Protein AF-A0A7Y3HAF6-F1 (afdb_monomer_lite)

Foldseek 3Di:
DADDLVNCPVVLVVQLVVVLVVVCCVCPPVVVCPVVDDDDDVNVVVVVVCVVVVDDAAKDWPPDDPDPVCCPPPVNVVRVVVDDTDIDGHDDDDDDPVVVVSVVSSVVSSVVSSVVVVVRD

Radius of gyration: 22.57 Å; chains: 1; bounding box: 56×29×60 Å

pLDDT: mean 94.57, std 4.09, range [62.22, 98.56]

Secondary structure (DSSP, 8-state):
-PPPGGGGHHHHHHHHHHHHHHHHIIIIII-TTGGG--PPTTHHHHHHHHHHTTPPSEEEEES--S-GGGGGSHHHHHHHHHS--EEEEE--SSS--HHHHHHHHHHHHHHHHHHHHHTT-

Structure (mmCIF, N/CA/C/O backbone):
data_AF-A0A7Y3HAF6-F1
#
_entry.id   AF-A0A7Y3HAF6-F1
#
loop_
_atom_site.group_PDB
_atom_site.id
_atom_site.type_symbol
_atom_site.label_atom_id
_atom_site.label_alt_id
_atom_site.label_comp_id
_atom_site.label_asym_id
_atom_site.label_entity_id
_atom_site.label_seq_id
_atom_site.pdbx_PDB_ins_code
_atom_site.Cartn_x
_atom_site.Cartn_y
_atom_site.Cartn_z
_atom_site.occupancy
_atom_site.B_iso_or_equiv
_atom_site.auth_seq_id
_atom_site.auth_comp_id
_atom_site.auth_asym_id
_atom_site.auth_atom_id
_atom_site.pdbx_PDB_model_num
ATOM 1 N N . MET A 1 1 ? 29.827 10.374 -22.519 1.00 62.22 1 MET A N 1
ATOM 2 C CA . MET A 1 1 ? 28.637 10.185 -23.368 1.00 62.22 1 MET A CA 1
ATOM 3 C C . MET A 1 1 ? 27.479 10.077 -22.406 1.00 62.22 1 MET A C 1
ATOM 5 O O . MET A 1 1 ? 27.388 9.062 -21.734 1.00 62.22 1 MET A O 1
ATOM 9 N N . GLU A 1 2 ? 26.727 11.160 -22.237 1.00 80.25 2 GLU A N 1
ATOM 10 C CA . GLU A 1 2 ? 25.524 11.160 -21.397 1.00 80.25 2 GLU A CA 1
ATOM 11 C C . GLU A 1 2 ? 24.413 10.439 -22.162 1.00 80.25 2 GLU A C 1
ATOM 13 O O . GLU A 1 2 ? 24.247 10.656 -23.369 1.00 80.25 2 GLU A O 1
ATOM 18 N N . LEU A 1 3 ? 23.717 9.524 -21.494 1.00 87.75 3 LEU A N 1
ATOM 19 C CA . LEU A 1 3 ? 22.565 8.841 -22.069 1.00 87.75 3 LEU A CA 1
ATOM 20 C C . LEU A 1 3 ? 21.351 9.734 -21.841 1.00 87.75 3 LEU A C 1
ATOM 22 O O . LEU A 1 3 ? 21.108 10.184 -20.736 1.00 87.75 3 LEU A O 1
ATOM 26 N N . SER A 1 4 ? 20.553 9.993 -22.867 1.00 92.88 4 SER A N 1
ATOM 27 C CA . SER A 1 4 ? 19.260 10.652 -22.666 1.00 92.88 4 SER A CA 1
ATOM 28 C C . SER A 1 4 ? 18.201 9.633 -22.243 1.00 92.88 4 SER A C 1
ATOM 30 O O . SER A 1 4 ? 18.241 8.471 -22.653 1.00 92.88 4 SER A O 1
ATOM 32 N N . ILE A 1 5 ? 17.175 10.083 -21.513 1.00 92.12 5 ILE A N 1
ATOM 33 C CA . ILE A 1 5 ? 16.005 9.248 -21.179 1.00 92.12 5 ILE A CA 1
ATOM 34 C C . ILE A 1 5 ? 15.390 8.640 -22.447 1.00 92.12 5 ILE A C 1
ATOM 36 O O . ILE A 1 5 ? 14.979 7.482 -22.450 1.00 92.12 5 ILE A O 1
ATOM 40 N N . LEU A 1 6 ? 15.373 9.396 -23.550 1.00 94.44 6 LEU A N 1
ATOM 41 C CA . LEU A 1 6 ? 14.835 8.912 -24.815 1.00 94.44 6 LEU A CA 1
ATOM 42 C C . LEU A 1 6 ? 15.652 7.749 -25.384 1.00 94.44 6 LEU A C 1
ATOM 44 O O . LEU A 1 6 ? 15.065 6.876 -26.002 1.00 94.44 6 LEU A O 1
ATOM 48 N N . GLN A 1 7 ? 16.965 7.673 -25.151 1.00 96.25 7 GLN A N 1
ATOM 49 C CA . GLN A 1 7 ? 17.774 6.510 -25.547 1.00 96.25 7 GLN A CA 1
ATOM 50 C C . GLN A 1 7 ? 17.494 5.276 -24.675 1.00 96.25 7 GLN A C 1
ATOM 52 O O . GLN A 1 7 ? 17.720 4.150 -25.115 1.00 96.25 7 GLN A O 1
ATOM 57 N N . LEU A 1 8 ? 16.947 5.475 -23.473 1.00 96.19 8 LEU A N 1
ATOM 58 C CA . LEU A 1 8 ? 1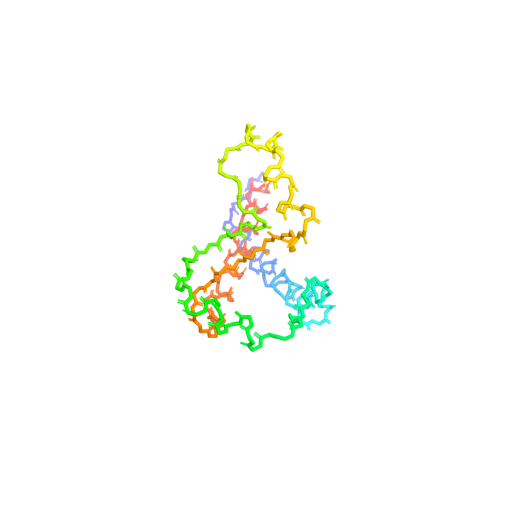6.569 4.424 -22.527 1.00 96.19 8 LEU A CA 1
ATOM 59 C C . LEU A 1 8 ? 15.087 4.015 -22.633 1.00 96.19 8 LEU A C 1
ATOM 61 O O . LEU A 1 8 ? 14.593 3.270 -21.787 1.00 96.19 8 LEU A O 1
ATOM 65 N N . TRP A 1 9 ? 14.362 4.438 -23.675 1.00 97.00 9 TRP A N 1
ATOM 66 C CA . TRP A 1 9 ? 12.933 4.128 -23.826 1.00 97.00 9 TRP A CA 1
ATOM 67 C C . TRP A 1 9 ? 12.644 2.617 -23.807 1.00 97.00 9 TRP A C 1
ATOM 69 O O . TRP A 1 9 ? 11.701 2.173 -23.154 1.00 97.00 9 TRP A O 1
ATOM 79 N N . LEU A 1 10 ? 13.475 1.818 -24.486 1.00 97.44 10 LEU A N 1
ATOM 80 C CA . LEU A 1 10 ? 13.300 0.370 -24.569 1.00 97.44 10 LEU A CA 1
ATOM 81 C C . LEU A 1 10 ? 13.478 -0.305 -23.199 1.00 97.44 10 LEU A C 1
ATOM 83 O O . LEU A 1 10 ? 12.552 -1.003 -22.782 1.00 97.44 10 LEU A O 1
ATOM 87 N N . PRO A 1 11 ? 14.595 -0.106 -22.464 1.00 96.69 11 PRO A N 1
ATOM 88 C CA . PRO A 1 11 ? 14.728 -0.684 -21.130 1.00 96.69 11 PRO A CA 1
ATOM 89 C C . PRO A 1 11 ? 13.656 -0.181 -20.152 1.00 96.69 11 PRO A C 1
ATOM 91 O O . PRO A 1 11 ? 13.198 -0.972 -19.331 1.00 96.69 11 PRO A O 1
ATOM 94 N N . VAL A 1 12 ? 13.181 1.067 -20.272 1.00 98.19 12 VAL A N 1
ATOM 95 C CA . VAL A 1 12 ? 12.053 1.575 -19.464 1.00 98.19 12 VAL A CA 1
ATOM 96 C C . VAL A 1 12 ? 10.772 0.783 -19.734 1.00 98.19 12 VAL A C 1
ATOM 98 O O . VAL A 1 12 ? 10.134 0.307 -18.792 1.00 98.19 12 VAL A O 1
ATOM 101 N N . VAL A 1 13 ? 10.395 0.605 -21.004 1.00 98.31 13 VAL A N 1
ATOM 102 C CA . VAL A 1 13 ? 9.177 -0.133 -21.377 1.00 98.31 13 VAL A CA 1
ATOM 103 C C . VAL A 1 13 ? 9.284 -1.599 -20.962 1.00 98.31 13 VAL A C 1
ATOM 105 O O . VAL A 1 13 ? 8.370 -2.129 -20.330 1.00 98.31 13 VAL A O 1
ATOM 108 N N . VAL A 1 14 ? 10.410 -2.251 -21.261 1.00 98.44 14 VAL A N 1
ATOM 109 C CA . VAL A 1 14 ? 10.631 -3.662 -20.911 1.00 98.44 14 VAL A CA 1
ATOM 110 C C . VAL A 1 14 ? 10.615 -3.855 -19.394 1.00 98.44 14 VAL A C 1
ATOM 112 O O . VAL A 1 14 ? 9.908 -4.736 -18.906 1.00 98.44 14 VAL A O 1
ATOM 115 N N . GLY A 1 15 ? 11.323 -3.009 -18.641 1.00 98.12 15 GLY A N 1
ATOM 116 C CA . GLY A 1 15 ? 11.343 -3.054 -17.178 1.00 98.12 15 GLY A CA 1
ATOM 117 C C . GLY A 1 15 ? 9.952 -2.874 -16.571 1.00 98.12 15 GLY A C 1
ATOM 118 O O . GLY A 1 15 ? 9.558 -3.648 -15.700 1.00 98.12 15 GLY A O 1
ATOM 119 N N . THR A 1 16 ? 9.170 -1.932 -17.105 1.00 98.56 16 THR A N 1
ATOM 120 C CA . THR A 1 16 ? 7.781 -1.694 -16.685 1.00 98.56 16 THR A CA 1
ATOM 121 C C . THR A 1 16 ? 6.923 -2.947 -16.842 1.00 98.56 16 THR A C 1
ATOM 123 O O . THR A 1 16 ? 6.249 -3.356 -15.897 1.00 98.56 16 THR A O 1
ATOM 126 N N . ILE A 1 17 ? 6.950 -3.576 -18.023 1.00 98.31 17 ILE A N 1
ATOM 127 C CA . ILE A 1 17 ? 6.129 -4.760 -18.311 1.00 98.31 17 ILE A CA 1
ATOM 128 C C . ILE A 1 17 ? 6.567 -5.952 -17.458 1.00 98.31 17 ILE A C 1
ATOM 130 O O . ILE A 1 17 ? 5.717 -6.629 -16.879 1.0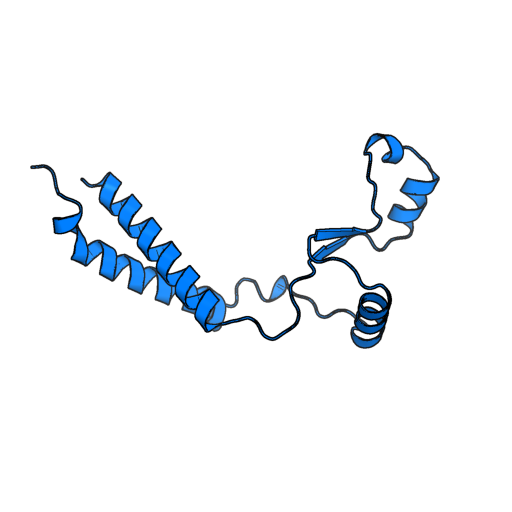0 98.31 17 ILE A O 1
ATOM 134 N N . LEU A 1 18 ? 7.875 -6.192 -17.330 1.00 98.31 18 LEU A N 1
ATOM 135 C CA . LEU A 1 18 ? 8.392 -7.290 -16.511 1.00 98.31 18 LEU A CA 1
ATOM 136 C C . LEU A 1 18 ? 8.032 -7.115 -15.031 1.00 98.31 18 LEU A C 1
ATOM 138 O O . LEU A 1 18 ? 7.568 -8.068 -14.405 1.00 98.31 18 LEU A O 1
ATOM 142 N N . ALA A 1 19 ? 8.180 -5.907 -14.482 1.00 98.06 19 ALA A N 1
ATOM 143 C CA . ALA A 1 19 ? 7.812 -5.614 -13.099 1.00 98.06 19 ALA A CA 1
ATOM 144 C C . ALA A 1 19 ? 6.299 -5.754 -12.868 1.00 98.06 19 ALA A C 1
ATOM 146 O O . ALA A 1 19 ? 5.873 -6.319 -11.858 1.00 98.06 19 ALA A O 1
ATOM 147 N N . TRP A 1 20 ? 5.482 -5.311 -13.826 1.00 97.69 20 TRP A N 1
ATOM 148 C CA . TRP A 1 20 ? 4.031 -5.457 -13.762 1.00 97.69 20 TRP A CA 1
ATOM 149 C C . TRP A 1 20 ? 3.588 -6.929 -13.797 1.00 97.69 20 TRP A C 1
ATOM 151 O O . TRP A 1 20 ? 2.766 -7.337 -12.975 1.00 97.69 20 TRP A O 1
ATOM 161 N N . ILE A 1 21 ? 4.186 -7.757 -14.664 1.00 97.25 21 ILE A N 1
ATOM 162 C CA . ILE A 1 21 ? 3.940 -9.210 -14.695 1.00 97.25 21 ILE A CA 1
ATOM 163 C C . ILE A 1 21 ? 4.381 -9.861 -13.380 1.00 97.25 21 ILE A C 1
ATOM 165 O O . ILE A 1 21 ? 3.609 -10.612 -12.782 1.00 97.25 21 ILE A O 1
ATOM 169 N N . ALA A 1 22 ? 5.591 -9.558 -12.899 1.00 97.06 22 ALA A N 1
ATOM 170 C CA . ALA A 1 22 ? 6.099 -10.090 -11.636 1.00 97.06 22 ALA A CA 1
ATOM 171 C C . ALA A 1 22 ? 5.172 -9.730 -10.463 1.00 97.06 22 ALA A C 1
ATOM 173 O O . ALA A 1 22 ? 4.829 -10.588 -9.650 1.00 97.06 22 ALA A O 1
ATOM 174 N N . SER A 1 23 ? 4.689 -8.487 -10.420 1.00 95.50 23 SER A N 1
ATOM 175 C CA . SER A 1 23 ? 3.701 -8.029 -9.441 1.00 95.50 23 SER A CA 1
ATOM 176 C C . SER A 1 23 ? 2.405 -8.837 -9.505 1.00 95.50 23 SER A C 1
ATOM 178 O O . SER A 1 23 ? 1.906 -9.270 -8.463 1.00 95.50 23 SER A O 1
ATOM 180 N N . GLY A 1 24 ? 1.894 -9.100 -10.712 1.00 93.88 24 GLY A N 1
ATOM 181 C CA . GLY A 1 24 ? 0.721 -9.946 -10.925 1.00 93.88 24 GLY A CA 1
ATOM 182 C C . GLY A 1 24 ? 0.922 -11.372 -10.411 1.00 93.88 24 GLY A C 1
ATOM 183 O O . GLY A 1 24 ? 0.059 -11.893 -9.708 1.00 93.88 24 GLY A O 1
ATOM 184 N N . LEU A 1 25 ? 2.078 -11.986 -10.681 1.00 96.12 25 LEU A N 1
ATOM 185 C CA . LEU A 1 25 ? 2.409 -13.319 -10.165 1.00 96.12 25 LEU A CA 1
ATOM 186 C C . LEU A 1 25 ? 2.449 -13.340 -8.630 1.00 96.12 25 LEU A C 1
ATOM 188 O O . LEU A 1 25 ? 1.894 -14.250 -8.013 1.00 96.12 25 LEU A O 1
ATOM 192 N N . ILE A 1 26 ? 3.035 -12.318 -8.005 1.00 95.12 26 ILE A N 1
ATOM 193 C CA . ILE A 1 26 ? 3.110 -12.217 -6.541 1.00 95.12 26 ILE A CA 1
ATOM 194 C C . ILE A 1 26 ? 1.712 -12.128 -5.912 1.00 95.12 26 ILE A C 1
ATOM 196 O O . ILE A 1 26 ? 1.424 -12.838 -4.948 1.00 95.12 26 ILE A O 1
ATOM 200 N N . HIS A 1 27 ? 0.822 -11.307 -6.467 1.00 90.38 27 HIS A N 1
ATOM 201 C CA . HIS A 1 27 ? -0.501 -11.083 -5.873 1.00 90.38 27 HIS A CA 1
ATOM 202 C C . HIS A 1 27 ? -1.515 -12.176 -6.234 1.00 90.38 27 HIS A C 1
ATOM 204 O O . HIS A 1 27 ? -2.325 -12.556 -5.392 1.00 90.38 27 HIS A O 1
ATOM 210 N N . MET A 1 28 ? -1.469 -12.710 -7.457 1.00 92.00 28 MET A N 1
ATOM 211 C CA . MET A 1 28 ? -2.487 -13.645 -7.955 1.00 92.00 28 MET A CA 1
ATOM 212 C C . MET A 1 28 ? -2.097 -15.115 -7.786 1.00 92.00 28 MET A C 1
ATOM 214 O O . MET A 1 28 ? -2.973 -15.952 -7.552 1.00 92.00 28 MET A O 1
ATOM 218 N N . VAL A 1 29 ? -0.806 -15.442 -7.912 1.00 94.81 29 VAL A N 1
ATOM 219 C CA . VAL A 1 29 ? -0.309 -16.828 -7.854 1.00 94.81 29 VAL A CA 1
ATOM 220 C C . VAL A 1 29 ? 0.262 -17.133 -6.477 1.00 94.81 29 VAL A C 1
ATOM 222 O O . VAL A 1 29 ? -0.217 -18.050 -5.816 1.00 94.81 29 VAL A O 1
ATOM 225 N N . ILE A 1 30 ? 1.243 -16.346 -6.029 1.00 94.94 30 ILE A N 1
ATOM 226 C CA . ILE A 1 30 ? 1.899 -16.549 -4.727 1.00 94.94 30 ILE A CA 1
ATOM 227 C C . ILE A 1 30 ? 0.957 -16.166 -3.583 1.00 94.94 30 ILE A C 1
ATOM 229 O O . ILE A 1 30 ? 0.982 -16.810 -2.539 1.00 94.94 30 ILE A O 1
ATOM 233 N N . LYS A 1 31 ? 0.098 -15.157 -3.793 1.00 92.56 31 LYS A N 1
ATOM 234 C CA . LYS A 1 31 ? -0.920 -14.718 -2.828 1.00 92.56 31 LYS A CA 1
ATOM 235 C C . LYS A 1 31 ? -0.311 -14.360 -1.468 1.00 92.56 31 LYS A C 1
ATOM 237 O O . LYS A 1 31 ? -0.860 -14.706 -0.427 1.00 92.56 31 LYS A O 1
ATOM 242 N N . TYR A 1 32 ? 0.824 -13.660 -1.490 1.00 87.94 32 TYR A N 1
ATOM 243 C CA . TYR A 1 32 ? 1.643 -13.380 -0.303 1.00 87.94 32 TYR A CA 1
ATOM 244 C C . TYR A 1 32 ? 0.866 -12.732 0.864 1.00 87.94 32 TYR A C 1
ATOM 246 O O . TYR A 1 32 ? 1.184 -12.998 2.013 1.00 87.94 32 TYR A O 1
ATOM 254 N N . HIS A 1 33 ? -0.188 -11.958 0.576 1.00 89.94 33 HIS A N 1
ATOM 255 C CA . HIS A 1 33 ? -1.025 -11.288 1.581 1.00 89.94 33 HIS A CA 1
ATOM 256 C C . HIS A 1 33 ? -2.318 -12.031 1.947 1.00 89.94 33 HIS A C 1
ATOM 258 O O . HIS A 1 33 ? -3.098 -11.534 2.751 1.00 89.94 33 HIS A O 1
ATOM 264 N N . ASN A 1 34 ? -2.600 -13.208 1.380 1.00 91.00 34 ASN A N 1
ATOM 265 C CA . ASN A 1 34 ? -3.880 -13.874 1.643 1.00 91.00 34 ASN A CA 1
ATOM 266 C C . ASN A 1 34 ? -4.075 -14.245 3.119 1.00 91.00 34 ASN A C 1
ATOM 268 O O . ASN A 1 34 ? -5.212 -14.265 3.577 1.00 91.00 34 ASN A O 1
ATOM 272 N N . SER A 1 35 ? -2.994 -14.523 3.852 1.00 90.25 35 SER A N 1
ATOM 273 C CA . SER A 1 35 ? -3.035 -14.792 5.295 1.00 90.25 35 SER A CA 1
ATOM 274 C C . SER A 1 35 ? -3.396 -13.571 6.138 1.00 90.25 35 SER A C 1
ATOM 276 O O . SER A 1 35 ? -3.815 -13.730 7.282 1.00 90.25 35 SER A O 1
ATOM 278 N N . ASP A 1 36 ? -3.232 -12.369 5.588 1.00 91.69 36 ASP A N 1
ATOM 279 C CA . ASP A 1 36 ? -3.447 -11.111 6.305 1.00 91.69 36 ASP A CA 1
ATOM 280 C C . ASP A 1 36 ? -4.938 -10.751 6.356 1.00 91.69 36 ASP A C 1
ATOM 282 O O . ASP A 1 36 ? -5.362 -9.922 7.162 1.00 91.69 36 ASP A O 1
ATOM 286 N N . TYR A 1 37 ? -5.748 -11.393 5.508 1.00 90.94 37 TYR A N 1
ATOM 287 C CA . TYR A 1 37 ? -7.190 -11.215 5.456 1.00 90.94 37 TYR A CA 1
ATOM 288 C C . TYR A 1 37 ? -7.886 -12.370 6.166 1.00 90.94 37 TYR A C 1
ATOM 290 O O . TYR A 1 37 ? -7.738 -13.535 5.799 1.00 90.94 37 TYR A O 1
ATOM 298 N N . GLN A 1 38 ? -8.703 -12.035 7.157 1.00 92.56 38 GLN A N 1
ATOM 299 C CA . GLN A 1 38 ? -9.564 -12.991 7.840 1.00 92.56 38 GLN A CA 1
ATOM 300 C C . GLN A 1 38 ? -11.019 -12.599 7.628 1.00 92.56 38 GLN A C 1
ATOM 302 O O . GLN A 1 38 ? -11.370 -11.418 7.682 1.00 92.56 38 GLN A O 1
ATOM 307 N N . GLN A 1 39 ? -11.865 -13.597 7.379 1.00 93.62 39 GLN A N 1
ATOM 308 C CA . GLN A 1 39 ? -13.303 -13.379 7.383 1.00 93.62 39 GLN A CA 1
ATOM 309 C C . GLN A 1 39 ? -13.746 -13.040 8.808 1.00 93.62 39 GLN A C 1
ATOM 311 O O . GLN A 1 39 ? -13.304 -13.669 9.769 1.00 93.62 39 GLN A O 1
ATOM 316 N N . LEU A 1 40 ? -14.634 -12.058 8.937 1.00 93.50 40 LEU A N 1
ATOM 317 C CA . LEU A 1 40 ? -15.239 -11.740 10.222 1.00 93.50 40 LEU A CA 1
ATOM 318 C C . LEU A 1 40 ? -16.172 -12.874 10.661 1.00 93.50 40 LEU A C 1
ATOM 320 O O . LEU A 1 40 ? -17.070 -13.281 9.920 1.00 93.50 40 LEU A O 1
ATOM 324 N N . GLU A 1 41 ? -16.007 -13.346 11.895 1.00 94.94 41 GLU A N 1
ATOM 325 C CA . GLU A 1 41 ? -17.001 -14.217 12.517 1.00 94.94 41 GLU A CA 1
ATOM 326 C C . GLU A 1 41 ? -18.338 -13.470 12.614 1.00 94.94 41 GLU A C 1
ATOM 328 O O . GLU A 1 41 ? -18.386 -12.321 13.049 1.00 94.94 41 GLU A O 1
ATOM 333 N N . ASN A 1 42 ? -19.436 -14.110 12.197 1.00 96.12 42 ASN A N 1
ATOM 334 C CA . ASN A 1 42 ? -20.763 -13.483 12.137 1.00 96.12 42 ASN A CA 1
ATOM 335 C C . ASN A 1 42 ? -20.813 -12.201 11.266 1.00 96.12 42 ASN A C 1
ATOM 337 O O . ASN A 1 42 ? -21.480 -11.219 11.604 1.00 96.12 42 ASN A O 1
ATOM 341 N N . GLU A 1 43 ? -20.116 -12.226 10.123 1.00 96.56 43 GLU A N 1
ATOM 342 C CA . GLU A 1 43 ? -20.002 -11.129 9.151 1.00 96.56 43 GLU A CA 1
ATOM 343 C C . GLU A 1 43 ? -21.331 -10.414 8.859 1.00 96.56 43 GLU A C 1
ATOM 345 O O . GLU A 1 43 ? -21.382 -9.187 8.887 1.00 96.56 43 GLU A O 1
ATOM 350 N N . GLY A 1 44 ? -22.424 -11.157 8.651 1.00 97.94 44 GLY A N 1
ATOM 351 C CA . GLY A 1 44 ? -23.736 -10.577 8.343 1.00 97.94 44 GLY A CA 1
ATOM 352 C C . GLY A 1 44 ? -24.221 -9.579 9.400 1.00 97.94 44 GLY A C 1
ATOM 353 O O . GLY A 1 44 ? -24.546 -8.439 9.068 1.00 97.94 44 GLY A O 1
ATOM 354 N N . ALA A 1 45 ? -24.191 -9.965 10.679 1.00 97.56 45 ALA A N 1
ATOM 355 C CA . ALA A 1 45 ? -24.635 -9.099 11.770 1.00 97.56 45 ALA A CA 1
ATOM 356 C C . ALA A 1 45 ? -23.723 -7.873 11.948 1.00 97.56 45 ALA A C 1
ATOM 358 O O . ALA A 1 45 ? -24.200 -6.777 12.252 1.00 97.56 45 ALA A O 1
ATOM 359 N N . ILE A 1 46 ? -22.413 -8.039 11.732 1.00 95.62 46 ILE A N 1
ATOM 360 C CA . ILE A 1 46 ? -21.454 -6.930 11.807 1.00 95.62 46 ILE A CA 1
ATOM 361 C C . ILE A 1 46 ? -21.715 -5.929 10.676 1.00 95.62 46 ILE A C 1
ATOM 363 O O . ILE A 1 46 ? -21.809 -4.726 10.928 1.00 95.62 46 ILE A O 1
ATOM 367 N N . LEU A 1 47 ? -21.888 -6.407 9.441 1.00 95.94 47 LEU A N 1
ATOM 368 C CA . LEU A 1 47 ? -22.183 -5.548 8.293 1.00 95.94 47 LEU A CA 1
ATOM 369 C C . LEU A 1 47 ? -23.532 -4.826 8.444 1.00 95.94 47 LEU A C 1
ATOM 371 O O . LEU A 1 47 ? -23.641 -3.660 8.061 1.00 95.94 47 LEU A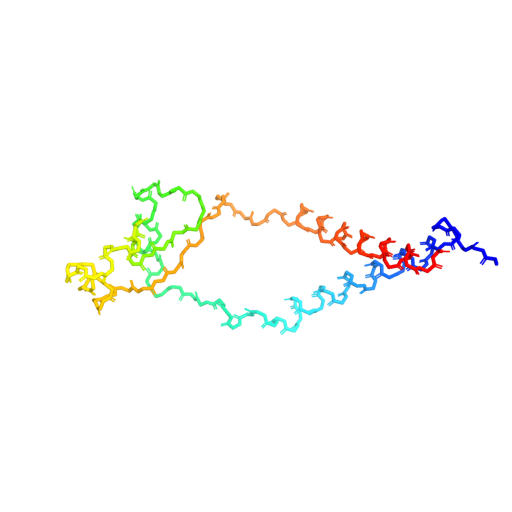 O 1
ATOM 375 N N . ASP A 1 48 ? -24.546 -5.464 9.031 1.00 97.38 48 ASP A N 1
ATOM 376 C CA . ASP A 1 48 ? -25.829 -4.820 9.349 1.00 97.38 48 ASP A CA 1
ATOM 377 C C . ASP A 1 48 ? -25.664 -3.662 10.338 1.00 97.38 48 ASP A C 1
ATOM 379 O O . ASP A 1 48 ? -26.151 -2.556 10.084 1.00 97.38 48 ASP A O 1
ATOM 383 N N . ALA A 1 49 ? -24.920 -3.878 11.426 1.00 95.62 49 ALA A N 1
ATOM 384 C CA . ALA A 1 49 ? -24.647 -2.842 12.418 1.00 95.62 49 ALA A CA 1
ATOM 385 C C . ALA A 1 49 ? -23.854 -1.663 11.826 1.00 95.62 49 ALA A C 1
ATOM 387 O O . ALA A 1 49 ? -24.175 -0.501 12.088 1.00 95.62 49 ALA A O 1
ATOM 388 N N . LEU A 1 50 ? -22.852 -1.944 10.984 1.00 94.81 50 LEU A N 1
ATOM 389 C CA . LEU A 1 50 ? -22.063 -0.911 10.306 1.00 94.81 50 LEU A CA 1
ATOM 390 C C . LEU A 1 50 ? -22.912 -0.076 9.340 1.00 94.81 50 LEU A C 1
ATOM 392 O O . LEU A 1 50 ? -22.788 1.152 9.320 1.00 94.81 50 LEU A O 1
ATOM 396 N N . ARG A 1 51 ? -23.805 -0.723 8.578 1.00 94.94 51 ARG A N 1
ATOM 397 C CA . ARG A 1 51 ? -24.750 -0.039 7.680 1.00 94.94 51 ARG A CA 1
ATOM 398 C C . ARG A 1 51 ? -25.733 0.834 8.453 1.00 94.94 51 ARG A C 1
ATOM 400 O O . ARG A 1 51 ? -25.932 1.989 8.079 1.00 94.94 51 ARG A O 1
ATOM 407 N N . ALA A 1 52 ? -26.301 0.314 9.541 1.00 96.88 52 ALA A N 1
ATOM 408 C CA . ALA A 1 52 ? -27.208 1.067 10.405 1.00 96.88 52 ALA A CA 1
ATOM 409 C C . ALA A 1 52 ? -26.520 2.286 11.044 1.00 96.88 52 ALA A C 1
ATOM 411 O O . ALA A 1 52 ? -27.127 3.347 11.164 1.00 96.88 52 ALA A O 1
ATOM 412 N N . GLY A 1 53 ? -25.240 2.151 11.403 1.00 94.00 53 GLY A N 1
ATOM 413 C CA . GLY A 1 53 ? -24.441 3.223 11.993 1.00 94.00 53 GLY A CA 1
ATOM 414 C C . GLY A 1 53 ? -23.963 4.304 11.017 1.00 94.00 53 GLY A C 1
ATOM 415 O O . GLY A 1 53 ? -23.384 5.282 11.481 1.00 94.00 53 GLY A O 1
ATOM 416 N N . GLN A 1 54 ? -24.165 4.137 9.701 1.00 92.06 54 GLN A N 1
ATOM 417 C CA . GLN A 1 54 ? -23.769 5.099 8.657 1.00 92.06 54 GLN A CA 1
ATOM 418 C C . GLN A 1 54 ? -22.333 5.634 8.831 1.00 92.06 54 GLN A C 1
ATOM 420 O O . GLN A 1 54 ? -22.071 6.836 8.728 1.00 92.06 54 GLN A O 1
ATOM 425 N N . GLN A 1 55 ? -21.394 4.731 9.129 1.00 92.06 55 GLN A N 1
ATOM 426 C CA . GLN A 1 55 ? -20.004 5.094 9.400 1.00 92.06 55 GLN A CA 1
ATOM 427 C C . GLN A 1 55 ? -19.358 5.781 8.189 1.00 92.06 55 GLN A C 1
ATOM 429 O O . GLN A 1 55 ? -19.587 5.412 7.036 1.00 92.06 55 GLN A O 1
ATOM 434 N N . LYS A 1 56 ? -18.525 6.794 8.451 1.00 93.62 56 LYS A N 1
ATOM 435 C CA . LYS A 1 56 ? -17.800 7.523 7.399 1.00 93.62 56 LYS A CA 1
ATOM 436 C C . LYS A 1 56 ? -16.732 6.637 6.755 1.00 93.62 56 LYS A C 1
ATOM 438 O O . LYS A 1 56 ? -16.197 5.744 7.399 1.00 93.62 56 LYS A O 1
ATOM 443 N N . LEU A 1 57 ? -16.360 6.922 5.510 1.00 95.81 57 LEU A N 1
ATOM 444 C CA . LEU A 1 57 ? -15.192 6.290 4.888 1.00 95.81 57 LEU A CA 1
ATOM 445 C C . LEU A 1 57 ? -13.902 6.678 5.629 1.00 95.81 57 LEU A C 1
ATOM 447 O O . LEU A 1 57 ? -13.799 7.797 6.136 1.00 95.81 57 LEU A O 1
ATOM 451 N N . GLY A 1 58 ? -12.920 5.774 5.660 1.00 96.00 58 GLY A N 1
ATOM 452 C CA . GLY A 1 58 ? -11.615 6.000 6.289 1.00 96.00 58 GLY A CA 1
ATOM 453 C C . GLY A 1 58 ? -11.221 4.946 7.324 1.00 96.00 58 GLY A C 1
ATOM 454 O O . GLY A 1 58 ? -11.817 3.872 7.398 1.00 96.00 58 GLY A O 1
ATOM 455 N N . LEU A 1 59 ? -10.179 5.263 8.098 1.00 96.81 59 LEU A N 1
ATOM 456 C CA . LEU A 1 59 ? -9.633 4.416 9.158 1.00 96.81 59 LEU A CA 1
ATOM 457 C C . LEU A 1 59 ? -10.338 4.710 10.487 1.00 96.81 59 LEU A C 1
ATOM 459 O O . LEU A 1 59 ? -10.230 5.811 11.025 1.00 96.81 59 LEU A O 1
ATOM 463 N N . HIS A 1 60 ? -11.012 3.703 11.029 1.00 95.25 60 HIS A N 1
ATOM 464 C CA . HIS A 1 60 ? -11.663 3.743 12.333 1.00 95.25 60 HIS A CA 1
ATOM 465 C C . HIS A 1 60 ? -10.897 2.875 13.314 1.00 95.25 60 HIS A C 1
ATOM 467 O O . HIS A 1 60 ? -10.765 1.671 13.108 1.00 95.25 60 HIS A O 1
ATOM 473 N N . GLN A 1 61 ? -10.423 3.479 14.396 1.00 94.88 61 GLN A N 1
ATOM 474 C CA . GLN A 1 61 ? -9.874 2.753 15.533 1.00 94.88 61 GLN A CA 1
ATOM 475 C C . GLN A 1 61 ? -10.966 2.531 16.572 1.00 94.88 61 GLN A C 1
ATOM 477 O O . GLN A 1 61 ? -11.714 3.458 16.889 1.00 94.88 61 GLN A O 1
ATOM 482 N N . PHE A 1 62 ? -11.037 1.327 17.131 1.00 94.50 62 PHE A N 1
ATOM 483 C CA . PHE A 1 62 ? -11.947 1.013 18.225 1.00 94.50 62 PHE A CA 1
ATOM 484 C C . PHE A 1 62 ? -11.226 0.226 19.336 1.00 94.50 62 PHE A C 1
ATOM 486 O O . PHE A 1 62 ? -10.429 -0.655 19.021 1.00 94.50 62 PHE A O 1
ATOM 493 N N . PRO A 1 63 ? -11.487 0.530 20.622 1.00 95.25 63 PRO A N 1
ATOM 494 C CA . PRO A 1 63 ? -12.167 1.736 21.095 1.00 95.25 63 PRO A CA 1
ATOM 495 C C . PRO A 1 63 ? -11.427 3.008 20.651 1.00 95.25 63 PRO A C 1
ATOM 497 O O . PRO A 1 63 ? -10.200 3.045 20.605 1.00 95.25 63 PRO A O 1
ATOM 500 N N . TYR A 1 64 ? -12.177 4.047 20.285 1.00 94.38 64 TYR A N 1
ATOM 501 C CA . TYR A 1 64 ? -11.586 5.309 19.844 1.00 94.38 64 TYR A CA 1
ATOM 502 C C . TYR A 1 64 ? -11.191 6.170 21.048 1.00 94.38 64 TYR A C 1
ATOM 504 O O . TYR A 1 64 ? -12.002 6.378 21.955 1.00 94.38 64 TYR A O 1
ATOM 512 N N . CYS A 1 65 ? -9.972 6.707 21.027 1.00 93.62 65 CYS A N 1
ATOM 513 C CA . CYS A 1 65 ? -9.485 7.682 21.999 1.00 93.62 65 CYS A CA 1
ATOM 514 C C . CYS A 1 65 ? -8.908 8.886 21.247 1.00 93.62 65 CYS A C 1
ATOM 516 O O . CYS A 1 65 ? -7.867 8.777 20.608 1.00 93.62 65 CYS A O 1
ATOM 518 N N . GLY A 1 66 ? -9.609 10.023 21.285 1.00 90.25 66 GLY A N 1
ATOM 519 C CA . GLY A 1 66 ? -9.229 11.217 20.518 1.00 90.25 66 GLY A CA 1
ATOM 520 C C . GLY A 1 66 ? -8.061 12.016 21.108 1.00 90.25 66 GLY A C 1
ATOM 521 O O . GLY A 1 66 ? -7.398 12.742 20.376 1.00 90.25 66 GLY A O 1
ATOM 522 N N . ASP A 1 67 ? -7.794 11.873 22.408 1.00 93.50 67 ASP A N 1
ATOM 523 C CA . ASP A 1 67 ? -6.641 12.471 23.087 1.00 93.50 67 ASP A CA 1
ATOM 524 C C . ASP A 1 67 ? -5.910 11.381 23.874 1.00 93.50 67 ASP A C 1
ATOM 526 O O . ASP A 1 67 ? -6.508 10.676 24.689 1.00 93.50 67 ASP A O 1
ATOM 530 N N . MET A 1 68 ? -4.608 11.250 23.639 1.00 90.25 68 MET A N 1
ATOM 531 C CA . MET A 1 68 ? -3.762 10.271 24.318 1.00 90.25 68 MET A CA 1
ATOM 532 C C . MET A 1 68 ? -3.661 10.514 25.826 1.00 90.25 68 MET A C 1
ATOM 534 O O . MET A 1 68 ? -3.390 9.570 26.567 1.00 90.25 68 MET A O 1
ATOM 538 N N . LYS A 1 69 ? -3.911 11.738 26.308 1.00 93.69 69 LYS A N 1
ATOM 539 C CA . LYS A 1 69 ? -3.934 12.041 27.750 1.00 93.69 69 LYS A CA 1
ATOM 540 C C . LYS A 1 69 ? -5.006 11.243 28.496 1.00 93.69 69 LYS A C 1
ATOM 542 O O . LYS A 1 69 ? -4.770 10.839 29.631 1.00 93.69 69 LYS A O 1
ATOM 547 N N . ASN A 1 70 ? -6.122 10.938 27.833 1.00 93.56 70 ASN A N 1
ATOM 548 C CA . ASN A 1 70 ? -7.253 10.217 28.427 1.00 93.56 70 ASN A CA 1
ATOM 549 C C . ASN A 1 70 ? -6.997 8.704 28.547 1.00 93.56 70 ASN A C 1
ATOM 551 O O . ASN A 1 70 ? -7.799 7.982 29.126 1.00 93.56 70 ASN A O 1
ATOM 555 N N . MET A 1 71 ? -5.874 8.191 28.031 1.00 91.94 71 MET A N 1
ATOM 556 C CA . MET A 1 71 ? -5.507 6.774 28.179 1.00 91.94 71 MET A CA 1
ATOM 557 C C . MET A 1 71 ? -5.232 6.376 29.637 1.00 91.94 71 MET A C 1
ATOM 559 O O . MET A 1 71 ? -5.259 5.190 29.963 1.00 91.94 71 MET A O 1
ATOM 563 N N . GLN A 1 72 ? -4.964 7.345 30.517 1.00 92.56 72 GLN A N 1
ATOM 564 C CA . GLN A 1 72 ? -4.812 7.104 31.955 1.00 92.56 72 GLN A CA 1
ATOM 565 C C . GLN A 1 72 ? -6.159 6.948 32.674 1.00 92.56 72 GLN A C 1
ATOM 567 O O . GLN A 1 72 ? -6.192 6.447 33.794 1.00 92.56 72 GLN A O 1
ATOM 572 N N . ASP A 1 73 ? -7.267 7.332 32.035 1.00 95.50 73 ASP A N 1
ATOM 573 C CA . ASP A 1 73 ? -8.587 7.230 32.642 1.00 95.50 73 ASP A CA 1
ATOM 574 C C . ASP A 1 73 ? -9.012 5.763 32.730 1.00 95.50 73 ASP A C 1
ATOM 576 O O . ASP A 1 73 ? -9.075 5.047 31.723 1.00 95.50 73 ASP A O 1
ATOM 580 N N . GLU A 1 74 ? -9.403 5.325 33.926 1.00 95.12 74 GLU A N 1
ATOM 581 C CA . GLU A 1 74 ? -9.856 3.950 34.173 1.00 95.12 74 GLU A CA 1
ATOM 582 C C . GLU A 1 74 ? -11.020 3.550 33.251 1.00 95.12 74 GLU A C 1
ATOM 584 O O . GLU A 1 74 ? -11.108 2.410 32.794 1.00 95.12 74 GLU A O 1
ATOM 589 N N . ALA A 1 75 ? -11.894 4.502 32.907 1.00 93.69 75 ALA A N 1
ATOM 590 C CA . ALA A 1 75 ? -13.008 4.279 31.989 1.00 93.69 75 ALA A CA 1
ATOM 591 C C . ALA A 1 75 ? -12.549 3.983 30.550 1.00 93.69 75 ALA A C 1
ATOM 593 O O . ALA A 1 75 ? -13.182 3.184 29.853 1.00 93.69 75 ALA A O 1
ATOM 594 N N . VAL A 1 76 ? -11.464 4.613 30.091 1.00 94.94 76 VAL A N 1
ATOM 595 C CA . VAL A 1 76 ? -10.878 4.345 28.771 1.00 94.94 76 VAL A CA 1
AT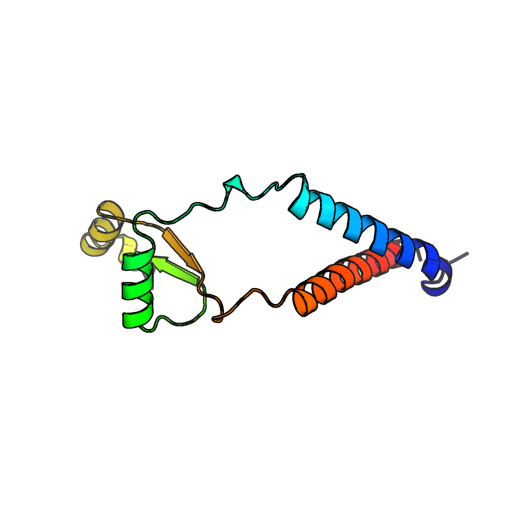OM 596 C C . VAL A 1 76 ? -10.168 2.997 28.807 1.00 94.94 76 VAL A C 1
ATOM 598 O O . VAL A 1 76 ? -10.477 2.138 27.981 1.00 94.94 76 VAL A O 1
ATOM 601 N N . GLN A 1 77 ? -9.319 2.756 29.809 1.00 95.88 77 GLN A N 1
ATOM 602 C CA . GLN A 1 77 ? -8.621 1.476 29.979 1.00 95.88 77 GLN A CA 1
ATOM 603 C C . GLN A 1 77 ? -9.592 0.295 30.065 1.00 95.88 77 GLN A C 1
ATOM 605 O O . GLN A 1 77 ? -9.373 -0.732 29.430 1.00 95.88 77 GLN A O 1
ATOM 610 N N . SER A 1 78 ? -10.715 0.458 30.768 1.00 96.25 78 SER A N 1
ATOM 611 C CA . SER A 1 78 ? -11.766 -0.560 30.862 1.00 96.25 78 SER A CA 1
ATOM 612 C C . SER A 1 78 ? -12.346 -0.938 29.493 1.00 96.25 78 SER A C 1
ATOM 614 O O . SER A 1 78 ? -12.532 -2.123 29.216 1.00 96.25 78 SER A O 1
ATOM 616 N N . LYS A 1 79 ? -12.557 0.028 28.584 1.00 96.00 79 LYS A N 1
ATOM 617 C CA . LYS A 1 79 ? -13.014 -0.262 27.209 1.00 96.00 79 LYS A CA 1
ATOM 618 C C . LYS A 1 79 ? -11.981 -1.066 26.425 1.00 96.00 79 LYS A C 1
ATOM 620 O O . LYS A 1 79 ? -12.354 -2.018 25.747 1.00 96.00 79 LYS A O 1
ATOM 625 N N . PHE A 1 80 ? -10.704 -0.697 26.521 1.00 96.19 80 PHE A N 1
ATOM 626 C CA . PHE A 1 80 ? -9.622 -1.423 25.851 1.00 96.19 80 PHE A CA 1
ATOM 627 C C . PHE A 1 80 ? -9.464 -2.842 26.408 1.00 96.19 80 PHE A C 1
ATOM 629 O O . PHE A 1 80 ? -9.395 -3.789 25.631 1.00 96.19 80 PHE A O 1
ATOM 636 N N . ASN A 1 81 ? -9.498 -3.002 27.732 1.00 96.19 81 ASN A N 1
ATOM 637 C CA . ASN A 1 81 ? -9.395 -4.303 28.396 1.00 96.19 81 ASN A CA 1
ATOM 638 C C . ASN A 1 81 ? -10.596 -5.211 28.097 1.00 96.19 81 ASN A C 1
ATOM 640 O O . ASN A 1 81 ? -10.436 -6.422 27.979 1.00 96.19 81 ASN A O 1
ATOM 644 N N . LYS A 1 82 ? -11.799 -4.638 27.960 1.00 97.06 82 LYS A N 1
ATOM 645 C CA . LYS A 1 82 ? -13.000 -5.381 27.557 1.00 97.06 82 LYS A CA 1
ATOM 646 C C . LYS A 1 82 ? -12.953 -5.802 26.084 1.00 97.06 82 LYS A C 1
ATOM 648 O O . LYS A 1 82 ? -13.505 -6.843 25.736 1.00 97.06 82 LYS A O 1
ATOM 653 N N . GLY A 1 83 ? -12.304 -4.998 25.242 1.00 94.38 83 GLY A N 1
ATOM 654 C CA . GLY A 1 83 ? -12.176 -5.230 23.810 1.00 94.38 83 GLY A CA 1
ATOM 655 C C . GLY A 1 83 ? -13.513 -5.193 23.048 1.00 94.38 83 GLY A C 1
ATOM 656 O O . GLY A 1 83 ? -14.553 -4.828 23.607 1.00 94.38 83 GLY A O 1
ATOM 657 N N . PRO A 1 84 ? -13.498 -5.570 21.756 1.00 95.00 84 PRO A N 1
ATOM 658 C CA . PRO A 1 84 ? -12.302 -5.822 20.945 1.00 95.00 84 PRO A CA 1
ATOM 659 C C . PRO A 1 84 ? -11.499 -4.535 20.686 1.00 95.00 84 PRO A C 1
ATOM 661 O O . PRO A 1 84 ? -12.062 -3.441 20.691 1.00 95.00 84 PRO A O 1
ATOM 664 N N . VAL A 1 85 ? -10.189 -4.674 20.451 1.00 96.50 85 VAL A N 1
ATOM 665 C CA . VAL A 1 85 ? -9.297 -3.572 20.053 1.00 96.50 85 VAL A CA 1
ATOM 666 C C . VAL A 1 85 ? -8.843 -3.802 18.620 1.00 96.50 85 VAL A C 1
ATOM 668 O O . VAL A 1 85 ? -8.309 -4.866 18.311 1.00 96.50 85 VAL A O 1
ATOM 671 N N . GLY A 1 86 ? -9.045 -2.824 17.744 1.00 95.50 86 GLY A N 1
ATOM 672 C CA . GLY A 1 86 ? -8.710 -2.995 16.342 1.00 95.50 86 GLY A CA 1
ATOM 673 C C . GLY A 1 86 ? -8.826 -1.741 15.494 1.00 95.50 86 GLY A C 1
ATOM 674 O O . GLY A 1 86 ? -9.126 -0.638 15.960 1.00 95.50 86 GLY A O 1
ATOM 675 N N . LEU A 1 87 ? -8.558 -1.961 14.213 1.00 95.25 87 LEU A N 1
ATOM 676 C CA . LEU A 1 87 ? -8.664 -0.985 13.146 1.00 95.25 87 LEU A CA 1
ATOM 677 C C . LEU A 1 87 ? -9.616 -1.535 12.088 1.00 95.25 87 LEU A C 1
ATOM 679 O O . LEU A 1 87 ? -9.562 -2.713 11.744 1.00 95.25 87 LEU A O 1
ATOM 683 N N . MET A 1 88 ? -10.462 -0.669 11.550 1.00 94.69 88 MET A N 1
ATOM 684 C CA . MET A 1 88 ? -11.361 -0.984 10.449 1.00 94.69 88 MET A CA 1
ATOM 685 C C . MET A 1 88 ? -11.231 0.095 9.384 1.00 94.69 88 MET A C 1
ATOM 687 O O . MET A 1 88 ? -11.381 1.282 9.668 1.00 94.69 88 MET A O 1
ATOM 691 N N . VAL A 1 89 ? -10.959 -0.318 8.149 1.00 95.94 89 VAL A N 1
ATOM 692 C CA . VAL A 1 89 ? -10.881 0.588 7.001 1.00 95.94 89 VAL A CA 1
ATOM 693 C C . VAL A 1 89 ? -12.155 0.452 6.182 1.00 95.94 89 VAL A C 1
ATO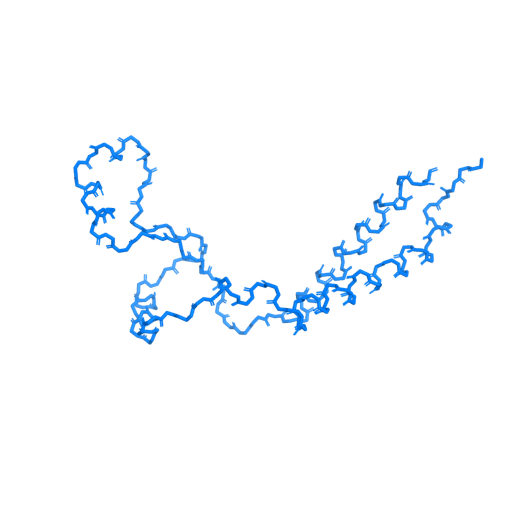M 695 O O . VAL A 1 89 ? -12.428 -0.609 5.625 1.00 95.94 89 VAL A O 1
ATOM 698 N N . LEU A 1 90 ? -12.923 1.535 6.095 1.00 95.31 90 LEU A N 1
ATOM 699 C CA . LEU A 1 90 ? -14.119 1.607 5.263 1.00 95.31 90 LEU A CA 1
ATOM 700 C C . LEU A 1 90 ? -13.795 2.305 3.943 1.00 95.31 90 LEU A C 1
ATOM 702 O O . LEU A 1 90 ? -13.341 3.453 3.922 1.00 95.31 90 LEU A O 1
ATOM 706 N N . VAL A 1 91 ? -14.049 1.603 2.843 1.00 94.44 91 VAL A N 1
ATOM 707 C CA . VAL A 1 91 ? -13.845 2.073 1.466 1.00 94.44 91 VAL A CA 1
ATOM 708 C C . VAL A 1 91 ? -15.194 2.263 0.762 1.00 94.44 91 VAL A C 1
ATOM 710 O O . VAL A 1 91 ? -16.205 1.760 1.255 1.00 94.44 91 VAL A O 1
ATOM 713 N N . PRO A 1 92 ? -15.255 3.014 -0.356 1.00 93.94 92 PRO A N 1
ATOM 714 C CA . PRO A 1 92 ? -16.500 3.198 -1.095 1.00 93.94 92 PRO A CA 1
ATOM 715 C C . PRO A 1 92 ? -17.186 1.873 -1.445 1.00 93.94 92 PRO A C 1
ATOM 717 O O . PRO A 1 92 ? -16.524 0.897 -1.792 1.00 93.94 92 PRO A O 1
ATOM 720 N N . ASN A 1 93 ? -18.519 1.871 -1.401 1.00 93.50 93 ASN A N 1
ATOM 721 C CA . ASN A 1 93 ? -19.324 0.703 -1.746 1.00 93.50 93 ASN A CA 1
ATOM 722 C C . ASN A 1 93 ? -19.113 0.279 -3.206 1.00 93.50 93 ASN A C 1
ATOM 724 O O . ASN A 1 93 ? -19.052 1.120 -4.105 1.00 93.50 93 ASN A O 1
ATOM 728 N N . GLY A 1 94 ? -19.117 -1.034 -3.436 1.00 93.81 94 GLY A N 1
ATOM 729 C CA . GLY A 1 94 ? -19.070 -1.640 -4.763 1.00 93.81 94 GLY A CA 1
ATOM 730 C C . GLY A 1 94 ? -17.893 -2.591 -4.944 1.00 93.81 94 GLY A C 1
ATOM 731 O O . GLY A 1 94 ? -17.039 -2.741 -4.074 1.00 93.81 94 GLY A O 1
ATOM 732 N N . MET A 1 95 ? -17.866 -3.248 -6.101 1.00 93.69 95 MET A N 1
ATOM 733 C CA . MET A 1 95 ? -16.733 -4.087 -6.483 1.00 93.69 95 MET A CA 1
ATOM 734 C C . MET A 1 95 ? -15.479 -3.225 -6.689 1.00 93.69 95 MET A C 1
ATOM 736 O O . MET A 1 95 ? -15.596 -2.112 -7.218 1.00 93.69 95 MET A O 1
ATOM 740 N N . PRO A 1 96 ? -14.276 -3.728 -6.349 1.00 91.38 96 PRO A N 1
ATOM 741 C CA . PRO A 1 96 ? -13.032 -3.032 -6.651 1.00 91.38 96 PRO A CA 1
ATOM 742 C C . PRO A 1 96 ? -12.965 -2.639 -8.139 1.00 91.38 96 PRO A C 1
ATOM 744 O O . PRO A 1 96 ? -13.167 -3.498 -9.004 1.00 91.38 96 PRO A O 1
ATOM 747 N N . PRO A 1 97 ? -12.688 -1.364 -8.477 1.00 94.12 97 PRO A N 1
ATOM 748 C CA . PRO A 1 97 ? -12.683 -0.892 -9.860 1.00 94.12 97 PRO A CA 1
ATOM 749 C C . PRO A 1 97 ? -11.409 -1.354 -10.581 1.00 94.12 97 PRO A C 1
ATOM 751 O O . PRO A 1 97 ? -10.471 -0.580 -10.788 1.00 94.12 97 PRO A O 1
ATOM 754 N N . MET A 1 98 ? -11.375 -2.632 -10.966 1.00 92.19 98 MET A N 1
ATOM 755 C CA . MET A 1 98 ? -10.168 -3.317 -11.438 1.00 92.19 98 MET A CA 1
ATOM 756 C C . MET A 1 98 ? -9.464 -2.602 -12.594 1.00 92.19 98 MET A C 1
ATOM 758 O O . MET A 1 98 ? -8.247 -2.471 -12.559 1.00 92.19 98 MET A O 1
ATOM 762 N N . GLY A 1 99 ? -10.194 -2.062 -13.575 1.00 93.81 99 GLY A N 1
ATOM 763 C CA . GLY A 1 99 ? -9.578 -1.334 -14.694 1.00 93.81 99 GLY A CA 1
ATOM 764 C C . GLY A 1 99 ? -8.760 -0.116 -14.246 1.00 93.81 99 GLY A C 1
ATOM 765 O O . GLY A 1 99 ? -7.632 0.080 -14.696 1.00 93.81 99 GLY A O 1
ATOM 766 N N . LYS A 1 100 ? -9.287 0.663 -13.291 1.00 95.00 100 LYS A N 1
ATOM 767 C CA . LYS A 1 100 ? -8.580 1.814 -12.712 1.00 95.00 100 LYS A CA 1
ATOM 768 C C . LYS A 1 100 ? -7.351 1.365 -11.922 1.00 95.00 100 LYS A C 1
ATOM 770 O O . LYS A 1 100 ? -6.286 1.953 -12.081 1.00 95.00 100 LYS A O 1
ATOM 775 N N . LEU A 1 101 ? -7.493 0.326 -11.098 1.00 94.88 101 LEU A N 1
ATOM 776 C CA . LEU A 1 101 ? -6.399 -0.187 -10.267 1.00 94.88 101 LEU A CA 1
ATOM 777 C C . LEU A 1 101 ? -5.258 -0.760 -11.120 1.00 94.88 101 LEU A C 1
ATOM 779 O O . LEU A 1 101 ? -4.093 -0.492 -10.844 1.00 94.88 101 LEU A O 1
ATOM 783 N N . MET A 1 102 ? -5.573 -1.473 -12.203 1.00 94.88 102 MET A N 1
ATOM 784 C CA . MET A 1 102 ? -4.562 -1.989 -13.133 1.00 94.88 102 MET A CA 1
ATOM 785 C C . MET A 1 102 ? -3.819 -0.863 -13.861 1.00 94.88 102 MET A C 1
ATOM 787 O O . MET A 1 102 ? -2.594 -0.916 -13.975 1.00 94.88 102 MET A O 1
ATOM 791 N N . ALA A 1 103 ? -4.531 0.185 -14.290 1.00 95.94 103 ALA A N 1
ATOM 792 C CA . ALA A 1 103 ? -3.914 1.364 -14.899 1.00 95.94 103 ALA A CA 1
ATOM 793 C C . ALA A 1 103 ? -2.998 2.113 -13.911 1.00 95.94 103 ALA A C 1
ATOM 795 O O . ALA A 1 103 ? -1.908 2.555 -14.277 1.00 95.94 103 ALA A O 1
ATOM 796 N N . GLN A 1 104 ? -3.401 2.220 -12.642 1.00 97.19 104 GLN A N 1
ATOM 797 C CA . GLN A 1 104 ? -2.559 2.795 -11.590 1.00 97.19 104 GLN A CA 1
ATOM 798 C C . GLN A 1 104 ? -1.305 1.947 -11.347 1.00 97.19 104 GLN A C 1
ATOM 800 O O . GLN A 1 104 ? -0.211 2.500 -11.253 1.00 97.19 104 GLN A O 1
ATOM 805 N N . GLN A 1 105 ? -1.440 0.619 -11.325 1.00 96.94 105 GLN A N 1
ATOM 806 C CA . GLN A 1 105 ? -0.323 -0.295 -11.097 1.00 96.94 105 GLN A CA 1
ATOM 807 C C . GLN A 1 105 ? 0.729 -0.224 -12.211 1.00 96.94 105 GLN A C 1
ATOM 809 O O . GLN A 1 105 ? 1.920 -0.112 -11.930 1.00 96.94 105 GLN A O 1
ATOM 814 N N . ILE A 1 106 ? 0.315 -0.245 -13.483 1.00 97.62 106 ILE A N 1
ATOM 815 C CA . ILE A 1 106 ? 1.270 -0.117 -14.594 1.00 97.62 106 ILE A CA 1
ATOM 816 C C . ILE A 1 106 ? 1.921 1.274 -14.617 1.00 97.62 106 ILE A C 1
ATOM 818 O O . ILE A 1 106 ? 3.119 1.386 -14.864 1.00 97.62 106 ILE A O 1
ATOM 822 N N . SER A 1 107 ? 1.165 2.324 -14.275 1.00 98.12 107 SER A N 1
ATOM 823 C CA . SER A 1 107 ? 1.690 3.692 -14.161 1.00 98.12 107 SER A CA 1
ATOM 824 C C . SER A 1 107 ? 2.743 3.812 -13.059 1.00 98.12 107 SER A C 1
ATOM 826 O O . SER A 1 107 ? 3.751 4.488 -13.248 1.00 98.12 107 SER A O 1
ATOM 828 N N . HIS A 1 108 ? 2.541 3.129 -11.930 1.00 98.00 108 HIS A N 1
ATOM 829 C CA . HIS A 1 108 ? 3.511 3.076 -10.840 1.00 98.00 108 HIS A CA 1
ATOM 830 C C . HIS A 1 108 ? 4.843 2.463 -11.300 1.00 98.00 108 HIS A C 1
ATOM 832 O O . HIS A 1 108 ? 5.896 3.066 -11.090 1.00 98.00 108 HIS A O 1
ATOM 838 N N . PHE A 1 109 ? 4.805 1.317 -11.990 1.00 98.44 109 PHE A N 1
ATOM 839 C CA . PHE A 1 109 ? 6.022 0.691 -12.521 1.00 98.44 109 PHE A CA 1
ATOM 840 C C . PHE A 1 109 ? 6.683 1.509 -13.628 1.00 98.44 109 PHE A C 1
ATOM 842 O O . PHE A 1 109 ? 7.912 1.564 -13.683 1.00 98.44 109 PHE A O 1
ATOM 849 N N . LEU A 1 110 ? 5.892 2.173 -14.475 1.00 98.44 110 LEU A N 1
ATOM 850 C CA . LEU A 1 110 ? 6.415 3.063 -15.507 1.00 98.44 110 LEU A CA 1
ATOM 851 C C . LEU A 1 110 ? 7.173 4.231 -14.884 1.00 98.44 110 LEU A C 1
ATOM 853 O O . LEU A 1 110 ? 8.313 4.498 -15.255 1.00 98.44 110 LEU A O 1
ATOM 857 N N . PHE A 1 111 ? 6.562 4.888 -13.900 1.00 98.38 111 PHE A N 1
ATOM 858 C CA . PHE A 1 111 ? 7.187 5.993 -13.187 1.00 98.38 111 PHE A CA 1
ATOM 859 C C . PHE A 1 111 ? 8.475 5.550 -12.480 1.00 98.38 111 PHE A C 1
ATOM 861 O O . PHE A 1 111 ? 9.512 6.188 -12.648 1.00 98.38 111 PHE A O 1
ATOM 868 N N . GLY A 1 112 ? 8.449 4.416 -11.772 1.00 98.00 112 GLY A N 1
ATOM 869 C CA . GLY A 1 112 ? 9.648 3.843 -11.155 1.00 98.00 112 GLY A CA 1
ATOM 870 C C . GLY A 1 112 ? 10.749 3.521 -12.171 1.00 98.00 112 GLY A C 1
ATOM 871 O O . GLY A 1 112 ? 11.908 3.861 -11.947 1.00 98.00 112 GLY A O 1
ATOM 872 N N . SER A 1 113 ? 10.395 2.941 -13.321 1.00 98.00 113 SER A N 1
ATOM 873 C CA . SER A 1 113 ? 11.354 2.623 -14.390 1.00 98.00 113 SER A CA 1
ATOM 874 C C . SER A 1 113 ? 11.976 3.881 -15.002 1.00 98.00 113 SER A C 1
ATOM 876 O O . SER A 1 113 ? 13.171 3.889 -15.287 1.00 98.00 113 SER A O 1
ATOM 878 N N . ILE A 1 114 ? 11.202 4.962 -15.158 1.00 97.81 114 ILE A N 1
ATOM 879 C CA . ILE A 1 114 ? 11.713 6.268 -15.605 1.00 97.81 114 ILE A CA 1
ATOM 880 C C . ILE A 1 114 ? 12.696 6.846 -14.581 1.00 97.81 114 ILE A C 1
ATOM 882 O O . ILE A 1 114 ? 13.752 7.330 -14.976 1.00 97.81 114 ILE A O 1
ATOM 886 N N . LEU A 1 115 ? 12.386 6.775 -13.281 1.00 97.75 115 LEU A N 1
ATOM 887 C CA . LEU A 1 115 ? 13.297 7.245 -12.230 1.00 97.75 115 LEU A CA 1
ATOM 888 C C . LEU A 1 115 ? 14.604 6.444 -12.200 1.00 97.75 115 LEU A C 1
ATOM 890 O O . LEU A 1 115 ? 15.674 7.028 -12.066 1.00 97.75 115 LEU A O 1
ATOM 894 N N . ILE A 1 116 ? 14.531 5.122 -12.374 1.00 96.50 116 ILE A N 1
ATOM 895 C CA . ILE A 1 116 ? 15.724 4.273 -12.486 1.00 96.50 116 ILE A CA 1
ATOM 896 C C . ILE A 1 116 ? 16.542 4.664 -13.722 1.00 96.50 116 ILE A C 1
ATOM 898 O O . ILE A 1 116 ? 17.759 4.799 -13.628 1.00 96.50 116 ILE A O 1
ATOM 902 N N . ALA A 1 117 ? 15.888 4.882 -14.867 1.00 96.38 117 ALA A N 1
ATOM 903 C CA . ALA A 1 117 ? 16.562 5.333 -16.081 1.00 96.38 117 ALA A CA 1
ATOM 904 C C . ALA A 1 117 ? 17.226 6.704 -15.894 1.00 96.38 117 ALA A C 1
ATOM 906 O O . ALA A 1 117 ? 18.351 6.881 -16.343 1.00 96.38 117 ALA A O 1
ATOM 907 N N . TYR A 1 118 ? 16.583 7.634 -15.182 1.00 95.50 118 TYR A N 1
ATOM 908 C CA . TYR A 1 118 ? 17.149 8.943 -14.837 1.00 95.50 118 TYR A CA 1
ATOM 909 C C . TYR A 1 118 ? 18.428 8.841 -13.991 1.00 95.50 118 TYR A C 1
ATOM 911 O O . TYR A 1 118 ? 19.329 9.654 -14.137 1.00 95.50 118 TYR A O 1
ATOM 919 N N . CYS A 1 119 ? 18.572 7.824 -13.140 1.00 94.88 119 CYS A N 1
ATOM 920 C CA . CYS A 1 119 ? 19.835 7.598 -12.428 1.00 94.88 119 CYS A CA 1
ATOM 921 C C . CYS A 1 119 ? 20.983 7.124 -13.340 1.00 94.88 119 CYS A C 1
ATOM 923 O O . CYS A 1 119 ? 22.132 7.114 -12.902 1.00 94.88 119 CYS A O 1
ATOM 925 N N . ALA A 1 120 ? 20.679 6.689 -14.566 1.00 91.12 120 ALA A N 1
ATOM 926 C CA . ALA A 1 120 ? 21.642 6.196 -15.549 1.00 91.12 120 ALA A CA 1
ATOM 927 C C . ALA A 1 120 ? 21.904 7.186 -16.701 1.00 91.12 120 ALA A C 1
ATOM 929 O O . ALA A 1 120 ? 22.676 6.858 -17.607 1.00 91.12 120 ALA A O 1
ATOM 930 N N . THR A 1 121 ? 21.246 8.350 -16.687 1.00 85.88 121 THR A N 1
ATOM 931 C CA . THR A 1 121 ? 21.496 9.466 -17.611 1.00 85.88 121 THR A CA 1
ATOM 932 C C . THR A 1 121 ? 22.581 10.376 -17.073 1.00 85.88 121 THR A C 1
ATOM 934 O O . THR A 1 121 ? 23.543 10.635 -17.830 1.00 85.88 121 THR A O 1
#

Sequence (121 aa):
MELSILQLWLPVVVGTILAWIASGLIHMVIKYHNSDYQQLENEGAILDALRAGQQKLGLHQFPYCGDMKNMQDEAVQSKFNKGPVGLMVLVPNGMPPMGKLMAQQISHFLFGSILIAYCAT

=== Feature glossary ===
The record interleaves many kinds of information about one protein. Here is each kind framed as the question it answers.

Q: What are the backbone torsion angles?
A: φ (phi) and ψ (psi) are the two rotatable backbone dihedrals per residue: φ is the C(i-1)–N–Cα–C torsion, ψ is the N–Cα–C–N(i+1) torsion, both in degrees on (−180°, 180°]. α-helical residues cluster near (−60°, −45°); β-strand residues near (−120°, +130°). A Ramachandran plot is simply a scatter of (φ, ψ) for every residue.

Q: What is the amino-acid chain?
A: This is the polypeptide sequence — one letter per residue, N-terminus first. Length ranges from a few dozen residues for small domains to over a thousand for large multi-domain proteins.

Q: How mobile is each atom in the crystal?
A: For experimental (PDB) structures, the B-factor (temperature factor) quantifies the positional spread of each atom in the crystal — a combination of thermal vibration and static disorder — in units of Å². High B-factors mark flexible loops or poorly resolved regions; low B-factors mark the rigid, well-ordered core.

Q: Are the domains correctly placed relative to each other?
A: Predicted Aligned Error (PAE) is an AlphaFold confidence matrix: entry (i, j) is the expected error in the position of residue j, in ångströms, when the prediction is superimposed on the true structure at residue i. Low PAE within a block of residues means that block is internally rigid and well-predicted; high PAE between two blocks means their relative placement is uncertain even if each block individually is confident.

Q: How confident is the AlphaFold model at each residue?
A: pLDDT is the predicted lDDT-Cα score: AlphaFold's confidence that the local environment of each residue (all inter-atomic distances within 15 Å) is correctly placed. It is a per-residue number between 0 and 100, with higher meaning more reliable.

Q: What family and function is it annotated with?
A: Functional annotations link the protein to curated databases. InterPro entries identify conserved domains and families by matching the sequence against member-database signatures (Pfam, PROSITE, CDD, …). Gene Ontology (GO) terms describe molecular function, biological process, and cellular component in a controlled vocabulary. CATH places the structure in a hierarchical fold classification (Class/Architecture/Topology/Homologous-superfamily). The organism is the source species.

Q: How big and how compact is the whole molecule?
A: Three whole-structure scalars: the radius of gyration (RMS distance of Cα from centroid, in Å), the count of Cα–Cα contacts (pairs closer than 8 Å and separated by more than four residues in sequence — i.e. tertiary, not local, contacts), and the bounding-box dimensions. Together they distinguish compact globular folds from extended fibres or disordered chains.

Q: What known structures does this most resemble?
A: The Foldseek neighbor list gives the closest experimentally determined structures in the PDB, ranked by structural alignment. TM-score near 1 means near-identical fold; near 0.3 means only rough topology match. This is how one finds what a novel AlphaFold prediction most resembles in the solved-structure universe.

Q: Which residues are buried vs exposed?
A: SASA measures how much of the protein is reachable by solvent. It is computed by rolling a water-sized probe over the atomic surface and summing the exposed area (Å²). Per-residue SASA distinguishes core (buried, low SASA) from surface (exposed, high SASA) residues; total SASA is a whole-molecule size measure.

Q: Which residues are in helices, strands, or loops?
A: Eight-state secondary structure (DSSP): H is the canonical α-helix, G the tighter 3₁₀-helix, I the wider π-helix; E/B are β-structure, T and S are turns and bends, and '-' is everything else. DSSP derives these from the pattern of main-chain N–H···O=C hydrogen bonds, not from the sequence.

Q: Where is each backbone atom in 3D?
A: Structure coordinates are given as an mmCIF _atom_site loop: one row per atom with element, residue name, chain id, sequence number, and x/y/z position in Å. Only the four main-chain atoms per residue are included here; side chains are omitted to keep the record compact.

Q: What if only a Cα trace is available?
A: Three-state secondary structure (P-SEA) collapses the eight DSSP classes into helix (a), strand (b), and coil (c). P-SEA assigns these from Cα geometry alone — distances and angles — without requiring backbone oxygens, so it works on any Cα trace.

Q: What do 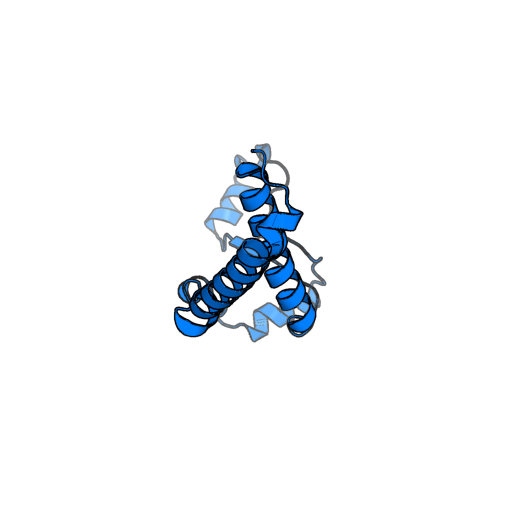the rendered images show?
A: The six renders are orthographic views along the three Cartesian axes in both directions. Representation (cartoon, sticks, or surface) and color scheme (sequence-rainbow or by-chain) vary across proteins so the training set covers all the common visualization conventions.

Q: What does the local fold look like, residue by residue?
A: Foldseek's 3Di representation compresses backbone geometry into a per-residue letter drawn from a learned twenty-state alphabet. It captures the tertiary interaction pattern around each residue — which residues are packed against it in space, regardless of where they are in sequence.

Q: What do the diagnostic plots show?
A: The contact map is a binary N×N matrix image: pixel (i, j) is dark where Cα_i and Cα_j are within 8 Å and |i−j|>4. Because the |i−j|>4 filter removes local helical contacts, off-diagonal stripes parallel to the main diagonal indicate parallel β-sheets; stripes perpendicular to it indicate antiparallel β-sheets. The Ramachandran plot scatters every residue's (φ, ψ) pair against the sterically allowed regions. The PAE heatmap renders the predicted-aligned-error matrix.